Protein AF-E3S2L3-F1 (afdb_monomer_lite)

Organism: Pyrenophora teres f. teres (strain 0-1) (NCBI:txid861557)

Sequence (111 aa):
MRFLALASFFGAAAVAQRAGDMSNLNEKLFISNYAIVTSPEAHPKISFRMSAKNATHLVCKSGEYVREPLPMNGWDCPFSDGSSKYSFNVNYTASDPSGYTISISHELAQA

pLDDT: mean 73.96, std 16.61, range [42.31, 94.5]

Secondary structure (DSSP, 8-state):
-------------SSSTT-S-GGGGPPPPEEEEEEEEEETTEEEEEEEEEEETTEEEEEEEPPS--SSPPPTT-EEEE-TTS-EEEEEEEEE-TTSTTSEEEEEEE-PPP-

Structure (mmCIF, N/CA/C/O backbone):
data_AF-E3S2L3-F1
#
_entry.id   AF-E3S2L3-F1
#
loop_
_atom_site.group_PDB
_atom_site.id
_atom_site.type_symbol
_atom_site.label_atom_id
_atom_site.label_alt_id
_atom_site.label_comp_id
_atom_site.label_asym_id
_atom_site.label_entity_id
_atom_site.label_seq_id
_atom_site.pdbx_PDB_ins_code
_atom_site.Cartn_x
_atom_site.Cartn_y
_atom_site.Cartn_z
_atom_site.occupancy
_atom_site.B_iso_or_equiv
_atom_site.auth_seq_id
_atom_site.auth_comp_id
_atom_site.auth_asym_id
_atom_site.auth_atom_id
_atom_site.pdbx_PDB_model_num
ATOM 1 N N . MET A 1 1 ? -41.477 57.626 38.761 1.00 42.31 1 MET A N 1
ATOM 2 C CA . MET A 1 1 ? -41.731 56.792 37.565 1.00 42.31 1 MET A CA 1
ATOM 3 C C . MET A 1 1 ? -40.697 55.677 37.542 1.00 42.31 1 MET A C 1
ATOM 5 O O . MET A 1 1 ? -39.587 55.887 38.008 1.00 42.31 1 MET A O 1
ATOM 9 N N . ARG A 1 2 ? -41.137 54.480 37.154 1.00 44.19 2 ARG A N 1
ATOM 10 C CA . ARG A 1 2 ? -40.507 53.170 37.379 1.00 44.19 2 ARG A CA 1
ATOM 11 C C . ARG A 1 2 ? -39.190 52.982 36.613 1.00 44.19 2 ARG A C 1
ATOM 13 O O . ARG A 1 2 ? -39.126 53.286 35.430 1.00 44.19 2 ARG A O 1
ATOM 20 N N . PHE A 1 3 ? -38.200 52.407 37.295 1.00 48.47 3 PHE A N 1
ATOM 21 C CA . PHE A 1 3 ? -37.029 51.765 36.699 1.00 48.47 3 PHE A CA 1
ATOM 22 C C . PHE A 1 3 ? -37.451 50.468 35.996 1.00 48.47 3 PHE A C 1
ATOM 24 O O . PHE A 1 3 ? -38.139 49.644 36.597 1.00 48.47 3 PHE A O 1
ATOM 31 N N . LEU A 1 4 ? -36.997 50.273 34.760 1.00 56.84 4 LEU A N 1
ATOM 32 C CA . LEU A 1 4 ? -36.930 48.967 34.111 1.00 56.84 4 LEU A CA 1
ATOM 33 C C . LEU A 1 4 ? -35.509 48.793 33.577 1.00 56.84 4 LEU A C 1
ATOM 35 O O . LEU A 1 4 ? -35.106 49.428 32.607 1.00 56.84 4 LEU A O 1
ATOM 39 N N . ALA A 1 5 ? -34.748 47.951 34.269 1.00 56.09 5 ALA A N 1
ATOM 40 C CA . ALA A 1 5 ? -33.589 47.286 33.705 1.00 56.09 5 ALA A CA 1
ATOM 41 C C . ALA A 1 5 ? -34.067 46.280 32.650 1.00 56.09 5 ALA A C 1
ATOM 43 O O . ALA A 1 5 ? -35.121 45.682 32.838 1.00 56.09 5 ALA A O 1
ATOM 44 N N . LEU A 1 6 ? -33.266 46.025 31.617 1.00 49.41 6 LEU A N 1
ATOM 45 C CA . LEU A 1 6 ? -33.037 44.660 31.148 1.00 49.41 6 LEU A CA 1
ATOM 46 C C . LEU A 1 6 ? -31.720 44.626 30.363 1.00 49.41 6 LEU A C 1
ATOM 48 O O . LEU A 1 6 ? -31.588 45.205 29.288 1.00 49.41 6 LEU A O 1
ATOM 52 N N . ALA A 1 7 ? -30.736 43.963 30.962 1.00 55.00 7 ALA A N 1
ATOM 53 C CA . ALA A 1 7 ? -29.558 43.457 30.281 1.00 55.00 7 ALA A CA 1
ATOM 54 C C . ALA A 1 7 ? -29.953 42.363 29.276 1.00 55.00 7 ALA A C 1
ATOM 56 O O . ALA A 1 7 ? -31.054 41.820 29.385 1.00 55.00 7 ALA A O 1
ATOM 57 N N . SER A 1 8 ? -28.993 42.004 28.408 1.00 51.22 8 SER A N 1
ATOM 58 C CA . SER A 1 8 ? -28.882 40.797 27.558 1.00 51.22 8 SER A CA 1
ATOM 59 C C . SER A 1 8 ? -28.831 41.130 26.050 1.00 51.22 8 SER A C 1
ATOM 61 O O . SER A 1 8 ? -29.470 42.070 25.606 1.00 51.22 8 SER A O 1
ATOM 63 N N . PHE A 1 9 ? -28.036 40.493 25.190 1.00 49.44 9 PHE A N 1
ATOM 64 C CA . PHE A 1 9 ? -27.325 39.220 25.268 1.00 49.44 9 PHE A CA 1
ATOM 65 C C . PHE A 1 9 ? -25.960 39.297 24.564 1.00 49.44 9 PHE A C 1
ATOM 67 O O . PHE A 1 9 ? -25.759 40.027 23.597 1.00 49.44 9 PHE A O 1
ATOM 74 N N . PHE A 1 10 ? -25.042 38.479 25.070 1.00 58.34 10 PHE A N 1
ATOM 75 C CA . PHE A 1 10 ? -23.744 38.131 24.511 1.00 58.34 10 PHE A CA 1
ATOM 76 C C . PHE A 1 10 ? -23.847 37.717 23.033 1.00 58.34 10 PHE A C 1
ATOM 78 O O . PHE A 1 10 ? -24.402 36.670 22.718 1.00 58.34 10 PHE A O 1
ATOM 85 N N . GLY A 1 11 ? -23.259 38.506 22.133 1.00 45.12 11 GLY A N 1
ATOM 86 C CA . GLY A 1 11 ? -23.103 38.182 20.709 1.00 45.12 11 GLY A CA 1
ATOM 87 C C . GLY A 1 11 ? -21.724 37.617 20.356 1.00 45.12 11 GLY A C 1
ATOM 88 O O . GLY A 1 11 ? -21.229 37.865 19.264 1.00 45.12 11 GLY A O 1
ATOM 89 N N . ALA A 1 12 ? -21.069 36.913 21.280 1.00 51.62 12 ALA A N 1
ATOM 90 C CA . ALA A 1 12 ? -19.745 36.331 21.062 1.00 51.62 12 ALA A CA 1
ATOM 91 C C . ALA A 1 12 ? -19.724 34.855 21.476 1.00 51.62 12 ALA A C 1
ATOM 93 O O . ALA A 1 12 ? -19.010 34.458 22.390 1.00 51.62 12 ALA A O 1
ATOM 94 N N . ALA A 1 13 ? -20.535 34.029 20.820 1.00 51.28 13 ALA A N 1
ATOM 95 C CA . ALA A 1 13 ? -20.384 32.581 20.888 1.00 51.28 13 ALA A CA 1
ATOM 96 C C . ALA A 1 13 ? -20.920 31.954 19.601 1.00 51.28 13 ALA A C 1
ATOM 98 O O . ALA A 1 13 ? -22.128 31.891 19.417 1.00 51.28 13 ALA A O 1
ATOM 99 N N . ALA A 1 14 ? -20.008 31.525 18.722 1.00 45.66 14 ALA A N 1
ATOM 100 C CA . ALA A 1 14 ? -20.195 30.350 17.855 1.00 45.66 14 ALA A CA 1
ATOM 101 C C . ALA A 1 14 ? -18.985 30.035 16.952 1.00 45.66 14 ALA A C 1
ATOM 103 O O . ALA A 1 14 ? -18.985 28.999 16.300 1.00 45.66 14 ALA A O 1
ATOM 104 N N . VAL A 1 15 ? -17.914 30.837 16.929 1.00 44.94 15 VAL A N 1
ATOM 105 C CA . VAL A 1 15 ? -16.648 30.447 16.270 1.00 44.94 15 VAL A CA 1
ATOM 106 C C . VAL A 1 15 ? -15.608 30.013 17.305 1.00 44.94 15 VAL A C 1
ATOM 108 O O . VAL A 1 15 ? -14.502 30.523 17.377 1.00 44.94 15 VAL A O 1
ATOM 111 N N . ALA A 1 16 ? -15.984 29.088 18.185 1.00 46.19 16 ALA A N 1
ATOM 112 C CA . ALA A 1 16 ? -15.028 28.464 19.108 1.00 46.19 16 ALA A CA 1
ATOM 113 C C . ALA A 1 16 ? -15.262 26.958 19.319 1.00 46.19 16 ALA A C 1
ATOM 115 O O . ALA A 1 16 ? -14.462 26.308 19.980 1.00 46.19 16 ALA A O 1
ATOM 116 N N . GLN A 1 17 ? -16.307 26.363 18.728 1.00 42.94 17 GLN A N 1
ATOM 117 C CA . GLN A 1 17 ? -16.645 24.945 18.940 1.00 42.94 17 GLN A CA 1
ATOM 118 C C . GLN A 1 17 ? -16.089 23.968 17.888 1.00 42.94 17 GLN A C 1
ATOM 120 O O . GLN A 1 17 ? -16.457 22.800 17.895 1.00 42.94 17 GLN A O 1
ATOM 125 N N . ARG A 1 18 ? -15.164 24.382 17.012 1.00 49.66 18 ARG A N 1
ATOM 126 C CA . ARG A 1 18 ? -14.452 23.455 16.102 1.00 49.66 18 ARG A CA 1
ATOM 127 C C . ARG A 1 18 ? -12.941 23.382 16.321 1.00 49.66 18 ARG A C 1
ATOM 129 O O . ARG A 1 18 ? -12.222 22.904 15.459 1.00 49.66 18 ARG A O 1
ATOM 136 N N . ALA A 1 19 ? -12.467 23.777 17.498 1.00 46.34 19 ALA A N 1
ATOM 137 C CA . ALA A 1 19 ? -11.158 23.349 17.992 1.00 46.34 19 ALA A CA 1
ATOM 138 C C . ALA A 1 19 ? -11.308 22.117 18.906 1.00 46.34 19 ALA A C 1
ATOM 140 O O . ALA A 1 19 ? -10.624 21.992 19.918 1.00 46.34 19 ALA A O 1
ATOM 141 N N . GLY A 1 20 ? -12.263 21.235 18.584 1.00 46.06 20 GLY A N 1
ATOM 142 C CA . GLY A 1 20 ? -12.339 19.914 19.190 1.00 46.06 20 GLY A CA 1
ATOM 143 C C . GLY A 1 20 ? -11.059 19.172 18.839 1.00 46.06 20 GLY A C 1
ATOM 144 O O . GLY A 1 20 ? -10.746 19.029 17.663 1.00 46.06 20 GLY A O 1
ATOM 145 N N . ASP A 1 21 ? -10.312 18.813 19.874 1.00 47.59 21 ASP A N 1
ATOM 146 C CA . ASP A 1 21 ? -9.141 17.944 19.891 1.00 47.59 21 ASP A CA 1
ATOM 147 C C . ASP A 1 21 ? -8.778 17.301 18.534 1.00 47.59 21 ASP A C 1
ATOM 149 O O . ASP A 1 21 ? -9.211 16.194 18.199 1.00 47.59 21 ASP A O 1
ATOM 153 N N . MET A 1 22 ? -7.963 18.004 17.734 1.00 54.00 22 MET A N 1
ATOM 154 C CA . MET A 1 22 ? -7.497 17.496 16.437 1.00 54.00 22 MET A CA 1
ATOM 155 C C . MET A 1 22 ? -6.604 16.255 16.581 1.00 54.00 22 MET A C 1
ATOM 157 O O . MET A 1 22 ? -6.275 15.626 15.576 1.00 54.00 22 MET A O 1
ATOM 161 N N . SER A 1 23 ? -6.220 15.866 17.805 1.00 54.38 23 SER A N 1
ATOM 162 C CA . SER A 1 23 ? -5.477 14.625 18.035 1.00 54.38 23 SER A CA 1
ATOM 163 C C . SER A 1 23 ? -6.263 13.383 17.596 1.00 54.38 23 SER A C 1
ATOM 165 O O . SER A 1 23 ? -5.651 12.398 17.187 1.00 54.38 23 SER A O 1
ATOM 167 N N . ASN A 1 24 ? -7.601 13.458 17.573 1.00 57.31 24 ASN A N 1
ATOM 168 C CA . ASN A 1 24 ? -8.479 12.394 17.078 1.00 57.31 24 ASN A CA 1
ATOM 169 C C . ASN A 1 24 ? -8.665 12.379 15.549 1.00 57.31 24 ASN A C 1
ATOM 171 O O . ASN A 1 24 ? -9.297 11.455 15.041 1.00 57.31 24 ASN A O 1
ATOM 175 N N . LEU A 1 25 ? -8.139 13.365 14.811 1.00 67.19 25 LEU A N 1
ATOM 176 C CA . LEU A 1 25 ? -8.192 13.380 13.339 1.00 67.19 25 LEU A CA 1
ATOM 177 C C . LEU A 1 25 ? -7.041 12.598 12.701 1.00 67.19 25 LEU A C 1
ATOM 179 O O . LEU A 1 25 ? -7.103 12.257 11.523 1.00 67.19 25 LEU A O 1
ATOM 183 N N . ASN A 1 26 ? -5.989 12.316 13.470 1.00 77.75 26 ASN A N 1
ATOM 184 C CA . ASN A 1 26 ? -4.841 11.576 12.977 1.00 77.75 26 ASN A CA 1
ATOM 185 C C . ASN A 1 26 ? -5.106 10.075 13.065 1.00 77.75 26 ASN A C 1
ATOM 187 O O . ASN A 1 26 ? -5.319 9.520 14.144 1.00 77.75 26 ASN A O 1
ATOM 191 N N . GLU A 1 27 ? -5.020 9.404 11.925 1.00 83.56 27 GLU A N 1
ATOM 192 C CA . GLU A 1 27 ? -5.031 7.953 11.859 1.00 83.56 27 GLU A CA 1
ATOM 193 C C . GLU A 1 27 ? -3.612 7.418 11.677 1.00 83.56 27 GLU A C 1
ATOM 195 O O . GLU A 1 27 ? -2.849 7.883 10.829 1.00 83.56 27 GLU A O 1
ATOM 200 N N . LYS A 1 28 ? -3.252 6.411 12.477 1.00 89.06 28 LYS A N 1
ATOM 201 C CA . LYS A 1 28 ? -1.990 5.693 12.318 1.00 89.06 28 LYS A CA 1
ATOM 202 C C . LYS A 1 28 ? -2.223 4.419 11.517 1.00 89.06 28 LYS A C 1
ATOM 204 O O . LYS A 1 28 ? -2.974 3.545 11.947 1.00 89.06 28 LYS A O 1
ATOM 209 N N . LEU A 1 29 ? -1.519 4.310 10.397 1.00 90.75 29 LEU A N 1
ATOM 210 C CA . LEU A 1 29 ? -1.495 3.124 9.551 1.00 90.75 29 LEU A CA 1
ATOM 211 C C . LEU A 1 29 ? -0.182 2.368 9.770 1.00 90.75 29 LEU A C 1
ATOM 213 O O . LEU A 1 29 ? 0.898 2.961 9.787 1.00 90.75 29 LEU A O 1
ATOM 217 N N . PHE A 1 30 ? -0.273 1.054 9.935 1.00 94.50 30 PHE A N 1
ATOM 218 C CA . PHE A 1 30 ? 0.866 0.147 10.005 1.00 94.50 30 PHE A CA 1
ATOM 219 C C . PHE A 1 30 ? 0.921 -0.661 8.717 1.00 94.50 30 PHE A C 1
ATOM 221 O O . PHE A 1 30 ? 0.007 -1.435 8.432 1.00 94.50 30 PHE A O 1
ATOM 228 N N . ILE A 1 31 ? 1.998 -0.485 7.955 1.00 92.81 31 ILE A N 1
ATOM 229 C CA . ILE A 1 31 ? 2.234 -1.195 6.699 1.00 92.81 31 ILE A CA 1
ATOM 230 C C . ILE A 1 31 ? 3.311 -2.250 6.934 1.00 92.81 31 ILE A C 1
ATOM 232 O O . ILE A 1 31 ? 4.366 -1.959 7.497 1.00 92.81 31 ILE A O 1
ATOM 236 N N . SER A 1 32 ? 3.051 -3.478 6.499 1.00 94.25 32 SER A N 1
ATOM 237 C CA . SER A 1 32 ? 4.010 -4.580 6.550 1.00 94.25 32 SER A CA 1
ATOM 238 C C . SER A 1 32 ? 3.986 -5.390 5.260 1.00 94.25 32 SER A C 1
ATOM 240 O O . SER A 1 32 ? 3.072 -5.273 4.444 1.00 94.25 32 SER A O 1
ATOM 242 N N . ASN A 1 33 ? 5.017 -6.213 5.061 1.00 94.31 33 ASN A N 1
ATOM 243 C CA . ASN A 1 33 ? 5.136 -7.122 3.918 1.00 94.31 33 ASN A CA 1
ATOM 244 C C . ASN A 1 33 ? 4.949 -6.411 2.565 1.00 94.31 33 ASN A C 1
ATOM 246 O O . ASN A 1 33 ? 4.301 -6.944 1.666 1.00 94.31 33 ASN A O 1
ATOM 250 N N . TYR A 1 34 ? 5.488 -5.195 2.448 1.00 89.81 34 TYR A N 1
ATOM 251 C CA . TYR A 1 34 ? 5.460 -4.437 1.208 1.00 89.81 34 TYR A CA 1
ATOM 252 C C . TYR A 1 34 ? 6.318 -5.127 0.145 1.00 89.81 34 TYR A C 1
ATOM 254 O O . TYR A 1 34 ? 7.487 -5.431 0.381 1.00 89.81 34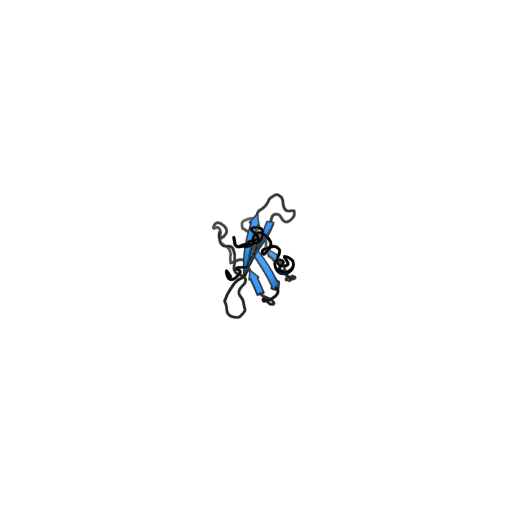 TYR A O 1
ATOM 262 N N . ALA A 1 35 ? 5.732 -5.359 -1.024 1.00 88.62 35 ALA A N 1
ATOM 263 C CA . ALA A 1 35 ? 6.398 -5.925 -2.182 1.00 88.62 35 ALA A CA 1
ATOM 264 C C . ALA A 1 35 ? 5.981 -5.170 -3.444 1.00 88.62 35 ALA A C 1
ATOM 266 O O . ALA A 1 35 ? 4.795 -4.902 -3.657 1.00 88.62 35 ALA A O 1
ATOM 267 N N . ILE A 1 36 ? 6.972 -4.879 -4.284 1.00 85.00 36 ILE A N 1
ATOM 268 C CA . ILE A 1 36 ? 6.803 -4.294 -5.609 1.00 85.00 36 ILE A CA 1
ATOM 269 C C . ILE A 1 36 ? 7.425 -5.226 -6.647 1.00 85.00 36 ILE A C 1
ATOM 271 O O . ILE A 1 36 ? 8.550 -5.695 -6.480 1.00 85.00 36 ILE A O 1
ATOM 275 N N . VAL A 1 37 ? 6.687 -5.504 -7.716 1.00 85.25 37 VAL A N 1
ATOM 276 C CA . VAL A 1 37 ? 7.172 -6.262 -8.871 1.00 85.25 37 VAL A CA 1
ATOM 277 C C . VAL A 1 37 ? 7.126 -5.335 -10.075 1.00 85.25 37 VAL A C 1
ATOM 279 O O . VAL A 1 37 ? 6.050 -4.903 -10.486 1.00 85.25 37 VAL A O 1
ATOM 282 N N . THR A 1 38 ? 8.294 -5.011 -10.623 1.00 77.62 38 THR A N 1
ATOM 283 C CA . THR A 1 38 ? 8.445 -4.134 -11.788 1.00 77.62 38 THR A CA 1
ATOM 284 C C . THR A 1 38 ? 8.677 -4.958 -13.055 1.00 77.62 38 THR A C 1
ATOM 286 O O . THR A 1 38 ? 9.267 -6.037 -13.016 1.00 77.62 38 THR A O 1
ATOM 289 N N . SER A 1 39 ? 8.203 -4.452 -14.193 1.00 74.75 39 SER A N 1
ATOM 290 C CA . SER A 1 39 ? 8.475 -5.004 -15.522 1.00 74.75 39 SER A CA 1
ATOM 291 C C . SER A 1 39 ? 8.760 -3.844 -16.480 1.00 74.75 39 SER A C 1
ATOM 293 O O . SER A 1 39 ? 8.070 -2.830 -16.383 1.00 74.75 39 SER A O 1
ATOM 295 N N . PRO A 1 40 ? 9.733 -3.951 -17.405 1.00 69.69 40 PRO A N 1
ATOM 296 C CA . PRO A 1 40 ? 10.068 -2.867 -18.334 1.00 69.69 40 PRO A CA 1
ATOM 297 C C . PRO A 1 40 ? 8.896 -2.396 -19.206 1.00 69.69 40 PRO A C 1
ATOM 299 O O . PRO A 1 40 ? 8.875 -1.251 -19.643 1.00 69.69 40 PRO A O 1
ATOM 302 N N . GLU A 1 41 ? 7.928 -3.277 -19.466 1.00 67.00 41 GLU A N 1
ATOM 303 C CA . GLU A 1 41 ? 6.806 -3.020 -20.376 1.00 67.00 41 GLU A CA 1
ATOM 304 C C . GLU A 1 41 ? 5.474 -2.747 -19.655 1.00 67.00 41 GLU A C 1
ATOM 306 O O . GLU A 1 41 ? 4.429 -2.697 -20.306 1.00 67.00 41 GLU A O 1
ATOM 311 N N . ALA A 1 42 ? 5.464 -2.627 -18.321 1.00 67.38 42 ALA A N 1
ATOM 312 C CA . ALA A 1 42 ? 4.217 -2.529 -17.562 1.00 67.38 42 ALA A CA 1
ATOM 313 C C . ALA A 1 42 ? 4.323 -1.687 -16.286 1.00 67.38 42 ALA A C 1
ATOM 315 O O . ALA A 1 42 ? 5.391 -1.508 -15.705 1.00 67.38 42 ALA A O 1
ATOM 316 N N . HIS A 1 43 ? 3.164 -1.231 -15.810 1.00 73.75 43 HIS A N 1
ATOM 317 C CA . HIS A 1 43 ? 3.026 -0.637 -14.485 1.00 73.75 43 HIS A CA 1
ATOM 318 C C . HIS A 1 43 ? 3.427 -1.631 -13.378 1.00 73.75 43 HIS A C 1
ATOM 320 O O . HIS A 1 43 ? 3.208 -2.840 -13.527 1.00 73.75 43 HIS A O 1
ATOM 326 N N . PRO A 1 44 ? 4.008 -1.154 -12.260 1.00 77.94 44 PRO A N 1
ATOM 327 C CA . PRO A 1 44 ? 4.411 -2.026 -11.165 1.00 77.94 44 PRO A CA 1
ATOM 328 C C . PRO A 1 44 ? 3.198 -2.692 -10.513 1.00 77.94 44 PRO A C 1
ATOM 330 O O . PRO A 1 44 ? 2.156 -2.066 -10.313 1.00 77.94 44 PRO A O 1
ATOM 333 N N . LYS A 1 45 ? 3.367 -3.947 -10.096 1.00 84.56 45 LYS A N 1
ATOM 334 C CA . LYS A 1 45 ? 2.427 -4.601 -9.184 1.00 84.56 45 LYS A CA 1
ATOM 335 C C . LYS A 1 45 ? 2.858 -4.343 -7.755 1.00 84.56 45 LYS A C 1
ATOM 337 O O . LYS A 1 45 ? 4.025 -4.552 -7.425 1.00 84.56 45 LYS A O 1
ATOM 342 N N . ILE A 1 46 ? 1.920 -3.942 -6.910 1.00 87.56 46 ILE A N 1
ATOM 343 C CA . ILE A 1 46 ? 2.178 -3.661 -5.501 1.00 87.56 46 ILE A CA 1
A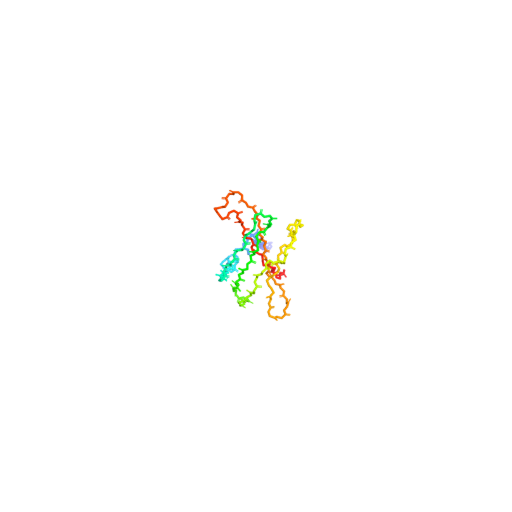TOM 344 C C . ILE A 1 46 ? 1.282 -4.525 -4.630 1.00 87.56 46 ILE A C 1
ATOM 346 O O . ILE A 1 46 ? 0.094 -4.706 -4.897 1.00 87.56 46 ILE A O 1
ATOM 350 N N . SER A 1 47 ? 1.866 -5.049 -3.561 1.00 91.56 47 SER A N 1
ATOM 351 C CA . SER A 1 47 ? 1.129 -5.724 -2.505 1.00 91.56 47 SER A CA 1
ATOM 352 C C . SER A 1 47 ? 1.701 -5.387 -1.143 1.00 91.56 47 SER A C 1
ATOM 354 O O . SER A 1 47 ? 2.916 -5.279 -0.995 1.00 91.56 47 SER A O 1
ATOM 356 N N . PHE A 1 48 ? 0.837 -5.254 -0.147 1.00 93.62 48 PHE A N 1
ATOM 357 C CA . PHE A 1 48 ? 1.228 -5.057 1.241 1.00 93.62 48 PHE A CA 1
ATOM 358 C C . PHE A 1 48 ? 0.115 -5.505 2.184 1.00 93.62 48 PHE A C 1
ATOM 360 O O . PHE A 1 48 ? -1.019 -5.776 1.778 1.00 93.62 48 PHE A O 1
ATOM 367 N N . ARG A 1 49 ? 0.453 -5.597 3.466 1.00 94.19 49 ARG A N 1
ATOM 368 C CA . ARG A 1 49 ? -0.513 -5.738 4.550 1.00 94.19 49 ARG A CA 1
ATOM 369 C C . ARG A 1 49 ? -0.668 -4.412 5.268 1.00 94.19 49 ARG A C 1
ATOM 371 O O . ARG A 1 49 ? 0.323 -3.728 5.512 1.00 94.19 49 ARG A O 1
ATOM 378 N N . MET A 1 50 ? -1.901 -4.083 5.629 1.00 94.50 50 MET A N 1
ATOM 379 C CA . MET A 1 50 ? -2.213 -2.869 6.368 1.00 94.50 50 MET A CA 1
ATOM 380 C C . MET A 1 50 ? -3.022 -3.174 7.624 1.00 94.50 50 MET A C 1
ATOM 382 O O . MET A 1 50 ? -3.974 -3.954 7.597 1.00 94.50 50 MET A O 1
ATOM 386 N N . SER A 1 51 ? -2.656 -2.520 8.719 1.00 92.25 51 SER A N 1
ATOM 387 C CA . SER A 1 51 ? -3.461 -2.457 9.934 1.00 92.25 51 SER A CA 1
ATOM 388 C C . SER A 1 51 ? -3.674 -0.999 10.332 1.00 92.25 51 SER A C 1
ATOM 390 O O . SER A 1 51 ? -2.767 -0.177 10.226 1.00 92.25 51 SER A O 1
ATOM 392 N N . ALA A 1 52 ? -4.868 -0.692 10.813 1.00 89.38 52 ALA A N 1
ATOM 393 C CA . ALA A 1 52 ? -5.308 0.609 11.289 1.00 89.38 52 ALA A CA 1
ATOM 394 C C . ALA A 1 52 ? -6.151 0.425 12.562 1.00 89.38 52 ALA A C 1
ATOM 396 O O . ALA A 1 52 ? -6.276 -0.684 13.084 1.00 89.38 52 ALA A O 1
ATOM 397 N N . LYS A 1 53 ? -6.750 1.500 13.084 1.00 85.06 53 LYS A N 1
ATOM 398 C CA . LYS A 1 53 ? -7.507 1.459 14.349 1.00 85.06 53 LYS A CA 1
ATOM 399 C C . LYS A 1 53 ? -8.666 0.451 14.332 1.00 85.06 53 LYS A C 1
ATOM 401 O O . LYS A 1 53 ? -8.918 -0.201 15.339 1.00 85.06 53 LYS A O 1
ATOM 406 N N . ASN A 1 54 ? -9.371 0.337 13.209 1.00 82.88 54 ASN A N 1
ATOM 407 C CA . ASN A 1 54 ? -10.542 -0.528 13.012 1.00 82.88 54 ASN A CA 1
ATOM 408 C C . ASN A 1 54 ? -10.322 -1.584 11.913 1.00 82.88 54 ASN A C 1
ATOM 410 O O . ASN A 1 54 ? -11.283 -2.195 11.454 1.00 82.88 54 ASN A O 1
ATOM 414 N N . ALA A 1 55 ? -9.076 -1.800 11.491 1.00 84.94 55 ALA A N 1
ATOM 415 C CA . ALA A 1 55 ? -8.729 -2.718 10.419 1.00 84.94 55 ALA A CA 1
ATOM 416 C C . ALA A 1 55 ? -7.472 -3.497 10.778 1.00 84.94 55 ALA A C 1
ATOM 418 O O . ALA A 1 55 ? -6.473 -2.918 11.190 1.00 84.94 55 ALA A O 1
ATOM 419 N N . THR A 1 56 ? -7.484 -4.818 10.640 1.00 89.12 56 THR A N 1
ATOM 420 C CA . THR A 1 56 ? -6.329 -5.640 11.016 1.00 89.12 56 THR A CA 1
ATOM 421 C C . THR A 1 56 ? -5.953 -6.566 9.877 1.00 89.12 56 THR A C 1
ATOM 423 O O . THR A 1 56 ? -6.782 -7.332 9.396 1.00 89.12 56 THR A O 1
ATOM 426 N N . HIS A 1 57 ? -4.681 -6.507 9.476 1.00 88.62 57 HIS A N 1
ATOM 427 C CA . HIS A 1 57 ? -4.090 -7.371 8.454 1.00 88.62 57 HIS A CA 1
ATOM 428 C C . HIS A 1 57 ? -4.823 -7.362 7.104 1.00 88.62 57 HIS A C 1
ATOM 430 O O . HIS A 1 57 ? -4.831 -8.389 6.415 1.00 88.62 57 HIS A O 1
ATOM 436 N N . LEU A 1 58 ? -5.377 -6.210 6.706 1.00 92.44 58 LEU A N 1
ATOM 437 C CA . LEU A 1 58 ? -5.953 -6.022 5.377 1.00 92.44 58 LEU A CA 1
ATOM 438 C C . LEU A 1 58 ? -4.912 -6.371 4.323 1.00 92.44 58 LEU A C 1
ATOM 440 O O . LEU A 1 58 ? -3.747 -5.984 4.433 1.00 92.44 58 LEU A O 1
ATOM 444 N N . VAL A 1 59 ? -5.331 -7.122 3.313 1.00 93.00 59 VAL A N 1
ATOM 445 C CA . VAL A 1 59 ? -4.467 -7.524 2.208 1.00 93.00 59 VAL A CA 1
ATOM 446 C C . VAL A 1 59 ? -4.728 -6.573 1.049 1.00 93.00 59 VAL A C 1
ATOM 448 O O . VAL A 1 59 ? -5.727 -6.705 0.353 1.00 93.00 59 VAL A O 1
ATOM 451 N N . CYS A 1 60 ? -3.820 -5.625 0.850 1.00 92.62 60 CYS A N 1
ATOM 452 C CA . CYS A 1 60 ? -3.887 -4.644 -0.226 1.00 92.62 60 CYS A CA 1
ATOM 453 C C . CYS A 1 60 ? -3.051 -5.146 -1.402 1.00 92.62 60 CYS A C 1
ATOM 455 O O . CYS A 1 60 ? -1.857 -5.421 -1.242 1.00 92.62 60 CYS A O 1
ATOM 457 N N . LYS A 1 61 ? -3.664 -5.307 -2.575 1.00 91.50 61 LYS A N 1
ATOM 458 C CA . LYS A 1 61 ? -2.981 -5.777 -3.786 1.00 91.50 61 LYS A CA 1
ATOM 459 C C . LYS A 1 61 ? -3.503 -5.033 -5.000 1.00 91.50 61 LYS A C 1
ATOM 461 O O . LYS A 1 61 ? -4.709 -4.868 -5.144 1.00 91.50 61 LYS A O 1
ATOM 466 N N . SER A 1 62 ? -2.597 -4.627 -5.882 1.00 86.19 62 SER A N 1
ATOM 467 C CA . SER A 1 62 ? -2.987 -4.131 -7.192 1.00 86.19 62 SER A CA 1
ATOM 468 C C . SER A 1 62 ? -3.530 -5.302 -8.008 1.00 86.19 62 SER A C 1
ATOM 470 O O . SER A 1 62 ? -3.092 -6.444 -7.834 1.00 86.19 62 SER A O 1
ATOM 472 N N . GLY A 1 63 ? -4.468 -5.017 -8.905 1.00 76.12 63 GLY A N 1
ATOM 473 C CA . GLY A 1 63 ? -5.008 -5.997 -9.842 1.00 76.12 63 GLY A CA 1
ATOM 474 C C . GLY A 1 63 ? -3.946 -6.622 -10.754 1.00 76.12 63 GLY A C 1
ATOM 475 O O . GLY A 1 63 ? -2.768 -6.246 -10.763 1.00 76.12 63 GLY A O 1
ATOM 476 N N . GLU A 1 64 ? -4.381 -7.613 -11.528 1.00 64.81 64 GLU A N 1
ATOM 477 C CA . GLU A 1 64 ? -3.552 -8.222 -12.564 1.00 64.81 64 GLU A CA 1
ATOM 478 C C . GLU A 1 64 ? -3.296 -7.253 -13.725 1.00 64.81 64 GLU A C 1
ATOM 480 O O . GLU A 1 64 ? -3.955 -6.226 -13.860 1.00 64.81 64 GLU A O 1
ATOM 485 N N . TYR A 1 65 ? -2.288 -7.586 -14.536 1.00 56.56 65 TYR A N 1
ATOM 486 C CA . TYR A 1 65 ? -1.832 -6.802 -15.680 1.00 56.56 65 TYR A CA 1
ATOM 487 C C . TYR A 1 65 ? -2.989 -6.228 -16.491 1.00 56.56 65 TYR A C 1
ATOM 489 O O . TYR A 1 65 ? -3.800 -6.976 -17.030 1.00 56.56 65 TYR A O 1
ATOM 497 N N . VAL A 1 66 ? -2.960 -4.920 -16.710 1.00 52.06 66 VAL A N 1
ATOM 498 C CA . VAL A 1 66 ? -3.634 -4.349 -17.865 1.00 52.06 66 VAL A CA 1
ATOM 499 C C . VAL A 1 66 ? -2.628 -3.437 -18.553 1.00 52.06 66 VAL A C 1
ATOM 501 O O . VAL A 1 66 ? -2.065 -2.545 -17.927 1.00 52.06 66 VAL A O 1
ATOM 504 N N . ARG A 1 67 ? -2.392 -3.656 -19.854 1.00 54.06 67 ARG A N 1
ATOM 505 C CA . ARG A 1 67 ? -1.778 -2.662 -20.766 1.00 54.06 67 ARG A CA 1
ATOM 506 C C . ARG A 1 67 ? -2.701 -1.444 -20.977 1.00 54.06 67 ARG A C 1
ATOM 508 O O . ARG A 1 67 ? -2.531 -0.688 -21.926 1.00 54.06 67 ARG A O 1
ATOM 515 N N . GLU A 1 68 ? -3.708 -1.301 -20.129 1.00 54.59 68 GLU A N 1
ATOM 516 C CA . GLU A 1 68 ? -4.657 -0.207 -20.109 1.00 54.59 68 GLU A CA 1
ATOM 517 C C . GLU A 1 68 ? -4.220 0.819 -19.063 1.00 54.59 68 GLU A C 1
ATOM 519 O O . GLU A 1 68 ? -3.458 0.484 -18.149 1.00 54.59 68 GLU A O 1
ATOM 524 N N . PRO A 1 69 ? -4.660 2.079 -19.200 1.00 57.59 69 PRO A N 1
ATOM 525 C CA . PRO A 1 69 ? -4.399 3.107 -18.203 1.00 57.59 69 PRO A CA 1
ATOM 526 C C . PRO A 1 69 ? -4.750 2.621 -16.793 1.00 57.59 69 PRO A C 1
ATOM 528 O O . PRO A 1 69 ? -5.757 1.942 -16.586 1.00 57.59 69 PRO A O 1
ATOM 531 N N . LEU A 1 70 ? -3.904 2.987 -15.824 1.00 58.59 70 LEU A N 1
ATOM 532 C CA . LEU A 1 70 ? -4.127 2.713 -14.406 1.00 58.59 70 LEU A CA 1
ATOM 533 C C . LEU A 1 70 ? -5.567 3.081 -14.012 1.00 58.59 70 LEU A C 1
ATOM 535 O O . LEU A 1 70 ? -6.041 4.156 -14.398 1.00 58.59 70 LEU A O 1
ATOM 539 N N . PRO A 1 71 ? -6.270 2.233 -13.240 1.00 59.41 71 PRO A N 1
ATOM 540 C CA . PRO A 1 71 ? -7.624 2.545 -12.815 1.00 59.41 71 PRO A CA 1
ATOM 541 C C . PRO A 1 71 ? -7.616 3.856 -12.021 1.00 59.41 71 PRO A C 1
ATOM 543 O O . PRO A 1 71 ? -6.930 3.974 -11.004 1.00 59.41 71 PRO A O 1
ATOM 546 N N . MET A 1 72 ? -8.403 4.840 -12.472 1.00 57.59 72 MET A N 1
ATOM 547 C CA . MET A 1 72 ? -8.502 6.157 -11.819 1.00 57.59 72 MET A CA 1
ATOM 548 C C . MET A 1 72 ? -8.934 6.052 -10.348 1.00 57.59 72 MET A C 1
ATOM 550 O O . MET A 1 72 ? -8.630 6.933 -9.551 1.00 57.59 72 MET A O 1
ATOM 554 N N . ASN A 1 73 ? -9.600 4.954 -9.982 1.00 65.06 73 ASN A N 1
ATOM 555 C CA . ASN A 1 73 ? -10.233 4.768 -8.679 1.00 65.06 73 ASN A CA 1
ATOM 556 C C . ASN A 1 73 ? -9.339 4.040 -7.652 1.00 65.06 73 ASN A C 1
ATOM 558 O O . ASN A 1 73 ? -9.755 3.866 -6.512 1.00 65.06 73 ASN A O 1
ATOM 562 N N . GLY A 1 74 ? -8.113 3.642 -8.022 1.00 80.56 74 GLY A N 1
ATOM 563 C CA . GLY A 1 74 ? -7.238 2.847 -7.151 1.00 80.56 74 GLY A CA 1
ATOM 564 C C . GLY A 1 74 ? -7.705 1.394 -6.980 1.00 80.56 74 GLY A C 1
ATOM 565 O O . GLY A 1 74 ? -8.502 0.887 -7.769 1.00 80.56 74 GLY A O 1
ATOM 566 N N . TRP A 1 75 ? -7.169 0.714 -5.968 1.00 88.62 75 TRP A N 1
ATOM 567 C CA . TRP A 1 75 ? -7.496 -0.661 -5.592 1.00 88.62 75 TRP A CA 1
ATOM 568 C C . TRP A 1 75 ? -7.935 -0.730 -4.137 1.00 88.62 75 TRP A C 1
ATOM 570 O O . TRP A 1 75 ? -7.312 -0.125 -3.262 1.00 88.62 75 TRP A O 1
ATOM 580 N N . ASP A 1 76 ? -8.968 -1.520 -3.880 1.00 91.00 76 ASP A N 1
ATOM 581 C CA . ASP A 1 76 ? -9.504 -1.702 -2.540 1.00 91.00 76 ASP A CA 1
ATOM 582 C C . ASP A 1 76 ? -8.604 -2.595 -1.677 1.00 91.00 76 ASP A C 1
ATOM 584 O O . ASP A 1 76 ? -7.989 -3.565 -2.131 1.00 91.00 76 ASP A O 1
ATOM 588 N N . CYS A 1 77 ? -8.577 -2.281 -0.388 1.00 91.12 77 CYS A N 1
ATOM 589 C CA . CYS A 1 77 ? -8.056 -3.116 0.682 1.00 91.12 77 CYS A CA 1
ATOM 590 C C . CYS A 1 77 ? -9.260 -3.700 1.437 1.00 91.12 77 CYS A C 1
ATOM 592 O O . CYS A 1 77 ? -9.791 -3.044 2.341 1.00 91.12 77 CYS A O 1
ATOM 594 N N . PRO A 1 78 ? -9.761 -4.885 1.055 1.00 90.31 78 PRO A N 1
ATOM 595 C CA . PRO A 1 78 ? -10.977 -5.427 1.641 1.00 90.31 78 PRO A CA 1
ATOM 596 C C . PRO A 1 78 ? -10.744 -5.950 3.063 1.00 90.31 78 PRO A C 1
ATOM 598 O O . PRO A 1 78 ? 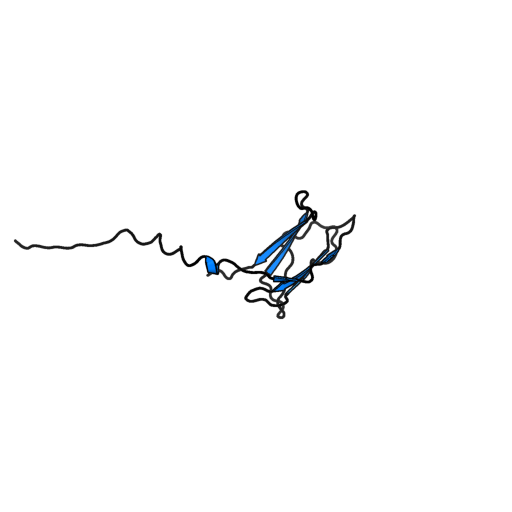-9.708 -6.550 3.372 1.00 90.31 78 PRO A O 1
ATOM 601 N N . PHE A 1 79 ? -11.747 -5.755 3.915 1.00 86.81 79 PHE A N 1
ATOM 602 C CA . PHE A 1 79 ? -11.921 -6.469 5.175 1.00 86.81 79 PHE A CA 1
ATOM 603 C C . PHE A 1 79 ? -12.245 -7.948 4.917 1.00 86.81 79 PHE A C 1
ATOM 605 O O . PHE A 1 79 ? -12.563 -8.362 3.802 1.00 86.81 79 PHE A O 1
ATOM 612 N N . SER A 1 80 ? -12.188 -8.770 5.967 1.00 82.31 80 SER A N 1
ATOM 613 C CA . SER A 1 80 ? -12.489 -10.205 5.871 1.00 82.31 80 SER A CA 1
ATOM 614 C C . SER A 1 80 ? -13.927 -10.513 5.445 1.00 82.31 80 SER A C 1
ATOM 616 O O . SER A 1 80 ? -14.187 -11.606 4.953 1.00 82.31 80 SER A O 1
ATOM 618 N N . ASP A 1 81 ? -14.853 -9.576 5.648 1.00 83.50 81 ASP A N 1
ATOM 619 C CA . ASP A 1 81 ? -16.253 -9.674 5.224 1.00 83.50 81 ASP A CA 1
ATOM 620 C C . ASP A 1 81 ? -16.483 -9.228 3.76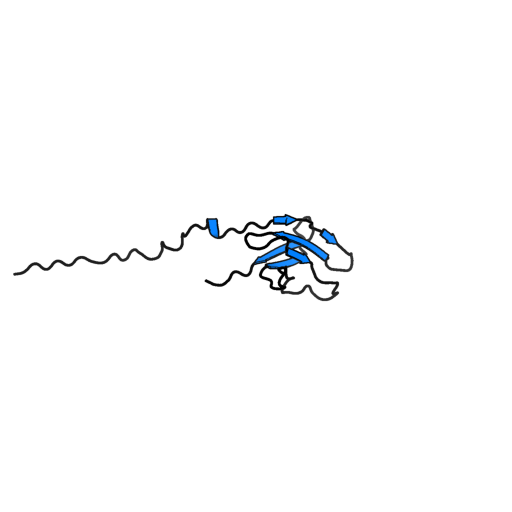5 1.00 83.50 81 ASP A C 1
ATOM 622 O O . ASP A 1 81 ? -17.611 -9.272 3.279 1.00 83.50 81 ASP A O 1
ATOM 626 N N . GLY A 1 82 ? -15.425 -8.812 3.060 1.00 79.81 82 GLY A N 1
ATOM 627 C CA . GLY A 1 82 ? -15.482 -8.334 1.680 1.00 79.81 82 GLY A CA 1
ATOM 628 C C . GLY A 1 82 ? -15.870 -6.862 1.528 1.00 79.81 82 GLY A C 1
ATOM 629 O O . GLY A 1 82 ? -15.796 -6.345 0.416 1.00 79.81 82 GLY A O 1
ATOM 630 N N . SER A 1 83 ? -16.236 -6.166 2.609 1.00 83.75 83 SER A N 1
ATOM 631 C CA . SER A 1 83 ? -16.402 -4.712 2.571 1.00 83.75 83 SER A CA 1
ATOM 632 C C . SER A 1 83 ? -15.044 -4.026 2.411 1.00 83.75 83 SER A C 1
ATOM 634 O O . SER A 1 83 ? -14.003 -4.594 2.746 1.00 83.75 83 SER A O 1
ATOM 636 N N . SER A 1 84 ? -15.023 -2.789 1.921 1.00 79.12 84 SER A N 1
ATOM 637 C CA . SER A 1 84 ? -13.812 -1.974 1.947 1.00 79.12 84 SER A CA 1
ATOM 638 C C . SER A 1 84 ? -14.134 -0.548 2.355 1.00 79.12 84 SER A C 1
ATOM 640 O O . SER A 1 84 ? -15.139 0.019 1.944 1.00 79.12 84 SER A O 1
ATOM 642 N N . LYS A 1 85 ? -13.269 0.008 3.201 1.00 87.31 85 LYS A N 1
ATOM 643 C CA . LYS A 1 85 ? -13.224 1.441 3.514 1.00 87.31 85 LYS A CA 1
ATOM 644 C C . LYS A 1 85 ? -11.863 2.036 3.208 1.00 87.31 85 LYS A C 1
ATOM 646 O O . LYS A 1 85 ? -11.676 3.230 3.382 1.00 87.31 85 LYS A O 1
ATOM 651 N N . TYR A 1 86 ? -10.907 1.209 2.799 1.00 90.88 86 TYR A N 1
ATOM 652 C CA . TYR A 1 86 ? -9.559 1.642 2.500 1.00 90.88 86 TYR A CA 1
ATOM 653 C C . TYR A 1 86 ? -9.243 1.294 1.063 1.00 90.88 86 TYR A C 1
ATOM 655 O O . TYR A 1 86 ? -9.405 0.146 0.661 1.00 90.88 86 TYR A O 1
ATOM 663 N N . SER A 1 87 ? -8.713 2.249 0.325 1.00 91.00 87 SER A N 1
ATOM 664 C CA . SER A 1 87 ? -8.201 2.021 -1.017 1.00 91.00 87 SER A CA 1
ATOM 665 C C . SER A 1 87 ? -6.798 2.591 -1.133 1.00 91.00 87 SER A C 1
ATOM 667 O O . SER A 1 87 ? -6.348 3.384 -0.301 1.00 91.00 87 SER A O 1
ATOM 669 N N . PHE A 1 88 ? -6.065 2.157 -2.148 1.00 90.62 88 PHE A N 1
ATOM 670 C CA . PHE A 1 88 ? -4.765 2.721 -2.456 1.00 90.62 88 PHE A CA 1
ATOM 671 C C . PHE A 1 88 ? -4.583 2.904 -3.955 1.00 90.62 88 PHE A C 1
ATOM 673 O O . PHE A 1 88 ? -5.135 2.170 -4.769 1.00 90.62 88 PHE A O 1
ATOM 680 N N . ASN A 1 89 ? -3.775 3.883 -4.325 1.00 87.69 89 ASN A N 1
ATOM 681 C CA . ASN A 1 89 ? -3.380 4.146 -5.697 1.00 87.69 89 ASN A CA 1
ATOM 682 C C . ASN A 1 89 ? -1.851 4.198 -5.775 1.00 87.69 89 ASN A C 1
ATOM 684 O O . ASN A 1 89 ? -1.172 4.495 -4.790 1.00 87.69 89 ASN A O 1
ATOM 688 N N . VAL A 1 90 ? -1.322 3.879 -6.949 1.00 81.94 90 VAL A N 1
ATOM 689 C CA . VAL A 1 90 ? 0.098 3.914 -7.261 1.00 81.94 90 VAL A CA 1
ATOM 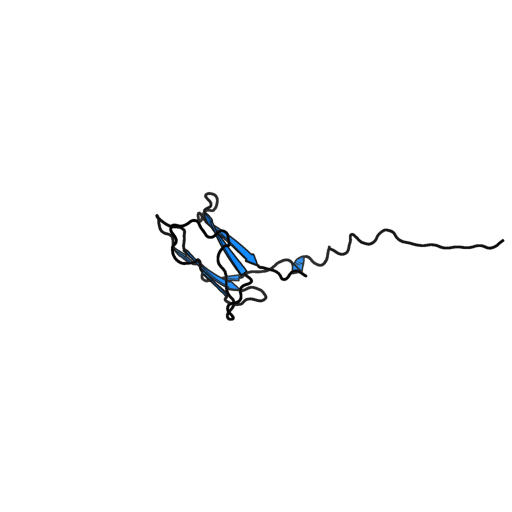690 C C . VAL A 1 90 ? 0.267 4.794 -8.484 1.00 81.94 90 VAL A C 1
ATOM 692 O O . VAL A 1 90 ? -0.231 4.466 -9.557 1.00 81.94 90 VAL A O 1
ATOM 695 N N . ASN A 1 91 ? 1.031 5.868 -8.334 1.00 78.62 91 ASN A N 1
ATOM 696 C CA . ASN A 1 91 ? 1.356 6.765 -9.431 1.00 78.62 91 ASN A CA 1
ATOM 697 C C . ASN A 1 91 ? 2.844 6.695 -9.749 1.00 78.62 91 ASN A C 1
ATOM 699 O O . ASN A 1 91 ? 3.674 6.611 -8.844 1.00 78.62 91 ASN A O 1
ATOM 703 N N . TYR A 1 92 ? 3.180 6.761 -11.037 1.00 77.56 92 TYR A N 1
ATOM 704 C CA . TYR A 1 92 ? 4.555 7.010 -11.448 1.00 77.56 92 TYR A CA 1
ATOM 705 C C . TYR A 1 92 ? 4.905 8.464 -11.153 1.00 77.56 92 TYR A C 1
ATOM 707 O O . TYR A 1 92 ? 4.158 9.377 -11.510 1.00 77.56 92 TYR A O 1
ATOM 715 N N . THR A 1 93 ? 6.057 8.681 -10.536 1.00 75.62 93 THR A N 1
ATOM 716 C CA . THR A 1 93 ? 6.603 10.020 -10.372 1.00 75.62 93 THR A CA 1
ATOM 717 C C . THR A 1 93 ? 8.106 9.998 -10.584 1.00 75.62 93 THR A C 1
ATOM 719 O O . THR A 1 93 ? 8.826 9.184 -10.013 1.00 75.62 93 THR A O 1
ATOM 722 N N . ALA A 1 94 ? 8.597 10.931 -11.394 1.00 77.19 94 ALA A N 1
ATOM 723 C CA . ALA A 1 94 ? 10.029 11.098 -11.611 1.00 77.19 94 ALA A CA 1
ATOM 724 C C . ALA A 1 94 ? 10.744 11.726 -10.398 1.00 77.19 94 ALA A C 1
ATOM 726 O O . ALA A 1 94 ? 11.971 11.749 -10.363 1.00 77.19 94 ALA A O 1
ATOM 727 N N . SER A 1 95 ? 9.996 12.266 -9.426 1.00 80.50 95 SER A N 1
ATOM 728 C CA . SER A 1 95 ? 10.563 12.970 -8.272 1.00 80.50 95 SER A CA 1
ATOM 729 C C . SER A 1 95 ? 10.818 12.079 -7.056 1.00 80.50 95 SER A C 1
ATOM 731 O O . SER A 1 95 ? 11.539 12.499 -6.155 1.00 80.50 95 SER A O 1
ATOM 733 N N . ASP A 1 96 ? 10.213 10.889 -6.986 1.00 79.38 96 ASP A N 1
ATOM 734 C CA . ASP A 1 96 ? 10.439 9.952 -5.881 1.00 79.38 96 ASP A CA 1
ATOM 735 C C . ASP A 1 96 ? 11.618 9.020 -6.218 1.00 79.38 96 ASP A C 1
ATOM 737 O O . ASP A 1 96 ? 11.661 8.496 -7.333 1.00 79.38 96 ASP A O 1
ATOM 741 N N . PRO A 1 97 ? 12.563 8.759 -5.294 1.00 77.81 97 PRO A N 1
ATOM 742 C CA . PRO A 1 97 ? 13.682 7.844 -5.535 1.00 77.81 97 PRO A CA 1
ATOM 743 C C . PRO A 1 97 ? 13.264 6.430 -5.956 1.00 77.81 97 PRO A C 1
ATOM 745 O O . PRO A 1 97 ? 14.020 5.746 -6.644 1.00 77.81 97 PRO A O 1
ATOM 748 N N . SER A 1 98 ? 12.076 5.979 -5.546 1.00 72.31 98 SER A N 1
ATOM 749 C CA . SER A 1 98 ? 11.525 4.685 -5.958 1.00 72.31 98 SER A CA 1
ATOM 750 C C . SER A 1 98 ? 10.897 4.709 -7.358 1.00 72.31 98 SER A C 1
ATOM 752 O O . SER A 1 98 ? 10.591 3.650 -7.903 1.00 72.31 98 SER A O 1
ATOM 754 N N . GLY A 1 99 ? 10.703 5.897 -7.941 1.00 79.44 99 GLY A N 1
ATOM 755 C CA . GLY A 1 99 ? 9.969 6.123 -9.188 1.00 79.44 99 GLY A CA 1
ATOM 756 C C . GLY A 1 99 ? 8.446 6.074 -9.029 1.00 79.44 99 GLY A C 1
ATOM 757 O O . GLY A 1 99 ? 7.720 6.243 -10.012 1.00 79.44 99 GLY A O 1
ATOM 758 N N . TYR A 1 100 ? 7.944 5.835 -7.812 1.00 79.06 100 TYR A N 1
ATOM 759 C CA . TYR A 1 100 ? 6.526 5.630 -7.542 1.00 79.06 100 TYR A CA 1
ATOM 760 C C . TYR A 1 100 ? 6.082 6.329 -6.259 1.00 79.06 100 TYR A C 1
ATOM 762 O O . TYR A 1 100 ? 6.830 6.451 -5.296 1.00 79.06 100 TYR A O 1
ATOM 770 N N . THR A 1 101 ? 4.820 6.740 -6.218 1.00 83.62 101 THR A N 1
ATOM 771 C CA . THR A 1 101 ? 4.162 7.199 -4.993 1.00 83.62 101 THR A CA 1
ATOM 772 C C . THR A 1 101 ? 2.942 6.342 -4.732 1.00 83.62 101 THR A C 1
ATOM 774 O O . THR A 1 101 ? 2.148 6.087 -5.638 1.00 83.62 101 THR A O 1
ATOM 777 N N . ILE A 1 102 ? 2.787 5.925 -3.478 1.00 85.19 102 ILE A N 1
ATOM 778 C CA . ILE A 1 102 ? 1.601 5.219 -3.005 1.00 85.19 102 ILE A CA 1
ATOM 779 C C . ILE A 1 102 ? 0.757 6.201 -2.214 1.00 85.19 102 ILE A C 1
ATOM 781 O O . ILE A 1 102 ? 1.231 6.821 -1.263 1.00 85.19 102 ILE A O 1
ATOM 785 N N . SER A 1 103 ? -0.503 6.320 -2.601 1.00 88.75 103 SER A N 1
ATOM 786 C CA . SER A 1 103 ? -1.502 7.087 -1.869 1.00 88.75 103 SER A CA 1
ATOM 787 C C . SER A 1 103 ? -2.502 6.115 -1.270 1.00 88.75 103 SER A C 1
ATOM 789 O O . SER A 1 103 ? -2.994 5.245 -1.977 1.00 88.75 103 SER A O 1
ATOM 791 N N . ILE A 1 104 ? -2.795 6.253 0.021 1.00 89.62 104 ILE A N 1
ATOM 792 C CA . ILE A 1 104 ? -3.806 5.456 0.721 1.00 89.62 104 ILE A CA 1
ATOM 793 C C . ILE A 1 104 ? -4.959 6.389 1.075 1.00 89.62 104 ILE A C 1
ATOM 795 O O . ILE A 1 104 ? -4.738 7.518 1.512 1.00 89.62 104 ILE A O 1
ATOM 799 N N . SER A 1 105 ? -6.184 5.931 0.867 1.00 89.56 105 SER A N 1
ATOM 800 C CA . SER A 1 105 ? -7.413 6.649 1.186 1.00 89.56 105 SER A CA 1
ATOM 801 C C . SER A 1 105 ? -8.262 5.822 2.143 1.00 89.56 105 SER A C 1
ATOM 803 O O . SER A 1 105 ? -8.265 4.596 2.069 1.00 89.56 105 SER A O 1
ATOM 805 N N . HIS A 1 106 ? -8.966 6.504 3.046 1.00 87.94 106 HIS A N 1
ATOM 806 C CA . HIS A 1 106 ? -9.920 5.913 3.979 1.00 87.94 106 HIS A CA 1
ATOM 807 C C . HIS A 1 106 ? -11.251 6.657 3.849 1.00 87.94 106 HIS A C 1
ATOM 809 O O . HIS A 1 106 ? -11.315 7.867 4.068 1.00 87.94 106 HIS A O 1
ATOM 815 N N . GLU A 1 107 ? -12.311 5.943 3.488 1.00 85.94 107 GLU A N 1
ATOM 816 C CA . GLU A 1 107 ? -13.670 6.463 3.487 1.00 85.94 107 GLU A CA 1
ATOM 817 C C . GLU A 1 107 ? -14.211 6.519 4.922 1.00 85.94 107 GLU A C 1
ATOM 819 O O . GLU A 1 107 ? -14.527 5.503 5.550 1.00 85.94 107 GLU A O 1
ATOM 824 N N . LEU A 1 108 ? -14.316 7.739 5.447 1.00 79.88 108 LEU A N 1
ATOM 825 C CA . LEU A 1 108 ? -14.937 8.004 6.737 1.00 79.88 108 LEU A CA 1
ATOM 826 C C . LEU A 1 108 ? -16.453 8.117 6.554 1.00 79.88 108 LEU A C 1
ATOM 828 O O . LEU A 1 108 ? -16.924 8.786 5.635 1.00 79.88 108 LEU A O 1
ATOM 832 N N . ALA A 1 109 ? -17.225 7.507 7.457 1.00 67.62 109 ALA A N 1
ATOM 833 C CA . ALA A 1 109 ? -18.661 7.760 7.512 1.00 67.62 109 ALA A CA 1
ATOM 834 C C . ALA A 1 109 ? -18.883 9.264 7.740 1.00 67.62 109 ALA A C 1
ATOM 836 O O . ALA A 1 109 ? -18.334 9.825 8.691 1.00 67.62 109 ALA A O 1
ATOM 837 N N . GLN A 1 110 ? -19.647 9.918 6.861 1.00 55.81 110 GLN A N 1
ATOM 838 C CA . GLN A 1 110 ? -20.031 11.314 7.065 1.00 55.81 110 GLN A CA 1
ATOM 839 C C . GLN A 1 110 ? -20.869 11.398 8.348 1.00 55.81 110 GLN A C 1
ATOM 841 O O . GL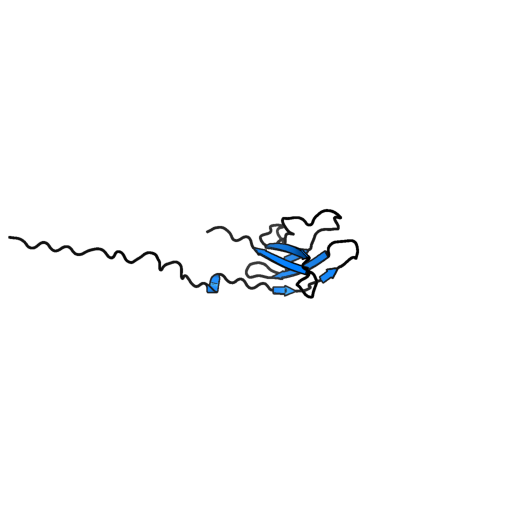N A 1 110 ? -21.826 10.639 8.510 1.00 55.81 110 GLN A O 1
ATOM 846 N N . ALA A 1 111 ? -20.433 12.252 9.277 1.00 45.66 111 ALA A N 1
ATOM 847 C CA . ALA A 1 111 ? -21.094 12.500 10.557 1.00 45.66 111 ALA A CA 1
ATOM 848 C C . ALA A 1 111 ? -22.345 13.370 10.397 1.00 45.66 111 ALA A C 1
ATOM 850 O O . ALA A 1 111 ? -22.320 14.273 9.528 1.00 45.66 111 ALA A O 1
#

Radius of gyration: 24.25 Å; chains: 1; bounding box: 55×67×58 Å

Foldseek 3Di:
DDDDDDDDDDPPDDVPPPVPPCVVVDKDKDKAPWDWDDDPQFDIKIWIFIDTPPAHRFTATDDDDDPDPFPPVATFRAGPVRDGQKGKHKDQDPPDPVRIDIDMGGHDDDD